Protein AF-A0A6N7WKR8-F1 (afdb_monomer)

Sequence (66 aa):
MATWLVARGNKTAYESTLSIILDEPDLKLTDVEVEQVVLNKSGKRAIRLDAWARDVSDRRFNTEMS

Organism: NCBI:txid2652274

Radius of gyration: 12.53 Å; Cα contacts (8 Å, |Δi|>4): 92; chains: 1; bounding box: 23×21×38 Å

Mean predicted aligned error: 8.14 Å

Nearest PDB structures (foldseek):
  4hec-assembly1_A  TM=6.470E-01  e=1.889E+00  Mycobacterium tuberculosis H37Rv
  4hec-assembly1_B  TM=6.393E-01  e=2.265E+00  Mycobacterium tuberculosis H37Rv
  1o7k-assembly1_C  TM=5.871E-01  e=7.147E+00  Homo sapiens
  5c2u-assembly1_A  T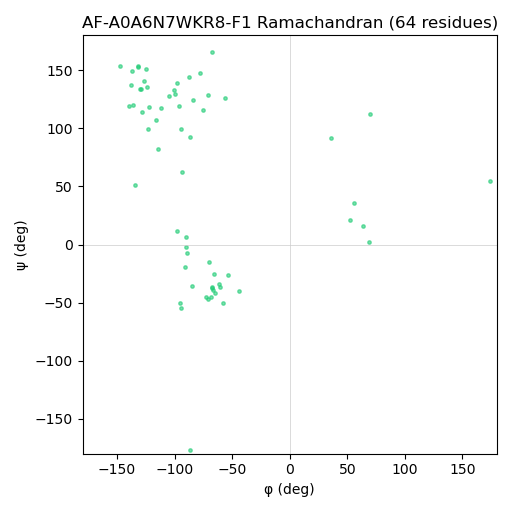M=3.295E-01  e=1.778E+00  Xenopus laevis
  7rt7-assembly6_L  TM=3.512E-01  e=9.671E+00  Pseudomonas aeruginosa UCBPP-PA14

Solvent-accessible surface area (backbone atoms only — not comparable to full-atom values): 4158 Å² total; per-residue (Å²): 139,91,76,84,68,88,59,77,83,39,54,67,50,51,32,58,50,49,18,61,76,68,72,35,85,81,58,51,65,69,48,58,52,72,80,38,74,49,60,44,100,82,69,81,46,72,48,75,45,33,36,39,36,28,32,80,84,71,51,74,46,80,45,76,70,129

Secondary structure (DSSP, 8-state):
-------TT-HHHHHHHHHHHHT-TT--EEEEEE--EEEPTTSS-EEE--EEEEETT--EEEE---

Structure (mmCIF, N/CA/C/O backbone):
data_AF-A0A6N7WKR8-F1
#
_entry.id   AF-A0A6N7WKR8-F1
#
loop_
_atom_site.group_PDB
_atom_site.id
_atom_site.type_symbol
_atom_site.label_atom_id
_atom_site.label_alt_id
_atom_site.label_comp_id
_atom_site.label_asym_id
_atom_site.label_entity_id
_atom_site.label_seq_id
_atom_site.pdbx_PDB_ins_code
_atom_site.Cartn_x
_atom_site.Cartn_y
_atom_site.Cartn_z
_atom_site.occupancy
_atom_site.B_iso_or_equiv
_atom_site.auth_seq_id
_atom_site.auth_comp_id
_atom_site.auth_asym_id
_atom_site.auth_atom_id
_atom_site.pdbx_PDB_model_num
ATOM 1 N N . MET A 1 1 ? 10.765 -12.016 8.802 1.00 35.31 1 MET A N 1
ATOM 2 C CA . MET A 1 1 ? 10.281 -10.770 9.432 1.00 35.31 1 MET A CA 1
ATOM 3 C C . MET A 1 1 ? 9.420 -10.044 8.413 1.00 35.31 1 MET A C 1
ATOM 5 O O . MET A 1 1 ? 9.955 -9.328 7.587 1.00 35.31 1 MET A O 1
ATOM 9 N N . ALA A 1 2 ? 8.114 -10.281 8.415 1.00 38.69 2 ALA A N 1
ATOM 10 C CA . ALA A 1 2 ? 7.162 -9.507 7.613 1.00 38.69 2 ALA A CA 1
ATOM 11 C C . ALA A 1 2 ? 5.986 -9.177 8.528 1.00 38.69 2 ALA A C 1
ATOM 13 O O . ALA A 1 2 ? 4.843 -9.555 8.296 1.00 38.69 2 ALA A O 1
ATOM 14 N N . THR A 1 3 ? 6.314 -8.621 9.690 1.00 42.19 3 THR A N 1
ATOM 15 C CA . THR A 1 3 ? 5.361 -8.483 10.777 1.00 42.19 3 THR A CA 1
ATOM 16 C C . THR A 1 3 ? 5.161 -7.003 11.023 1.00 42.19 3 THR A C 1
ATOM 18 O O . THR A 1 3 ? 6.025 -6.358 11.608 1.00 42.19 3 THR A O 1
ATOM 21 N N . TRP A 1 4 ? 3.982 -6.537 10.599 1.00 42.19 4 TRP A N 1
ATOM 22 C CA . TRP A 1 4 ? 3.361 -5.254 10.928 1.00 42.19 4 TRP A CA 1
ATOM 23 C C . TRP A 1 4 ? 4.066 -4.046 10.309 1.00 42.19 4 TRP A C 1
ATOM 25 O O . TRP A 1 4 ? 5.165 -3.744 10.734 1.00 42.19 4 TRP A O 1
ATOM 35 N N . LEU A 1 5 ? 3.434 -3.343 9.355 1.00 44.97 5 LEU A N 1
ATOM 36 C CA . LEU A 1 5 ? 3.560 -1.883 9.132 1.00 44.97 5 LEU A CA 1
ATOM 37 C C . LEU A 1 5 ? 2.802 -1.433 7.859 1.00 44.97 5 LEU A C 1
ATOM 39 O O . LEU A 1 5 ? 3.337 -0.717 7.025 1.00 44.97 5 LEU A O 1
ATOM 43 N N . VAL A 1 6 ? 1.507 -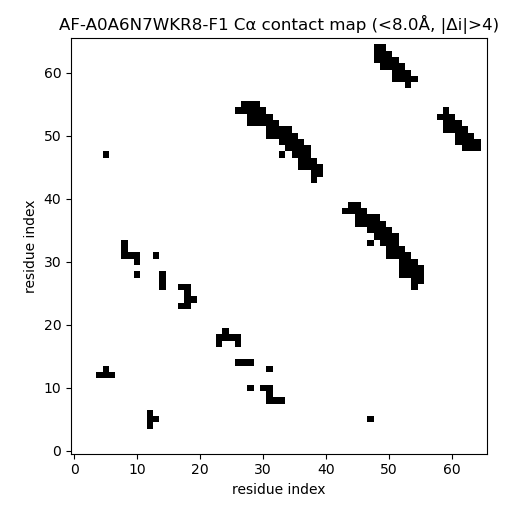1.743 7.736 1.00 46.53 6 VAL A N 1
ATOM 44 C CA . VAL A 1 6 ? 0.609 -0.827 6.997 1.00 46.53 6 VAL A CA 1
ATOM 45 C C . VAL A 1 6 ? -0.015 0.111 8.027 1.00 46.53 6 VAL A C 1
ATOM 47 O O . VAL A 1 6 ? -1.205 0.079 8.338 1.00 46.53 6 VAL A O 1
ATOM 50 N N . ALA A 1 7 ? 0.850 0.880 8.685 1.00 47.00 7 ALA A N 1
ATOM 51 C CA . ALA A 1 7 ? 0.435 1.858 9.672 1.00 47.00 7 ALA A CA 1
ATOM 52 C C . ALA A 1 7 ? -0.163 3.066 8.942 1.00 47.00 7 ALA A C 1
ATOM 54 O O . ALA A 1 7 ? 0.531 3.744 8.194 1.00 47.00 7 ALA A O 1
ATOM 55 N N . ARG A 1 8 ? -1.462 3.297 9.171 1.00 48.12 8 ARG A N 1
ATOM 56 C CA . ARG A 1 8 ? -2.218 4.533 8.898 1.00 48.12 8 ARG A CA 1
ATOM 57 C C . ARG A 1 8 ? -1.824 5.306 7.635 1.00 48.12 8 ARG A C 1
ATOM 59 O O . ARG A 1 8 ? -1.007 6.213 7.727 1.00 48.12 8 ARG A O 1
ATOM 66 N N . GLY A 1 9 ? -2.468 5.030 6.500 1.00 55.56 9 GLY A N 1
ATOM 67 C CA . GLY A 1 9 ? -2.463 5.961 5.354 1.00 55.56 9 GLY A CA 1
ATOM 68 C C . GLY A 1 9 ? -1.065 6.410 4.908 1.00 55.56 9 GLY A C 1
ATOM 69 O O . GLY A 1 9 ? -0.910 7.471 4.311 1.00 55.56 9 GLY A O 1
ATOM 70 N N . ASN A 1 10 ? -0.028 5.642 5.257 1.00 70.50 10 ASN A N 1
ATOM 71 C CA . ASN A 1 10 ? 1.341 6.009 4.988 1.00 70.50 10 ASN A CA 1
ATOM 72 C C . ASN A 1 10 ? 1.651 5.506 3.589 1.00 70.50 10 ASN A C 1
ATOM 74 O O . ASN A 1 10 ? 2.026 4.349 3.389 1.00 70.50 10 ASN A O 1
ATOM 78 N N . LYS A 1 11 ? 1.433 6.404 2.631 1.00 78.19 11 LYS A N 1
ATOM 79 C CA . LYS A 1 11 ? 1.691 6.212 1.210 1.00 78.19 11 LYS A CA 1
ATOM 80 C C . LYS A 1 11 ? 3.047 5.552 0.952 1.00 78.19 11 LYS A C 1
ATOM 82 O O . LYS A 1 11 ? 3.111 4.635 0.149 1.00 78.19 11 LYS A O 1
ATOM 87 N N . THR A 1 12 ? 4.093 5.930 1.690 1.00 83.06 12 THR A N 1
ATOM 88 C CA . THR A 1 12 ? 5.440 5.356 1.555 1.00 83.06 12 THR A CA 1
ATOM 89 C C . THR A 1 12 ? 5.493 3.879 1.936 1.00 83.06 12 THR A C 1
ATOM 91 O O . THR A 1 12 ? 6.125 3.091 1.246 1.00 83.06 12 THR A O 1
ATOM 94 N N . ALA A 1 13 ? 4.817 3.476 3.014 1.00 80.75 13 ALA A N 1
ATOM 95 C CA . ALA A 1 13 ? 4.785 2.069 3.411 1.00 80.75 13 ALA A CA 1
ATOM 96 C C . ALA A 1 13 ? 4.009 1.215 2.394 1.00 80.75 13 ALA A C 1
ATOM 98 O O . ALA A 1 13 ? 4.398 0.082 2.106 1.00 80.75 13 ALA A O 1
ATOM 99 N N . TYR A 1 14 ? 2.932 1.773 1.832 1.00 82.75 14 TYR A N 1
ATOM 100 C CA . TYR A 1 14 ? 2.140 1.114 0.794 1.00 82.75 14 TYR A CA 1
ATOM 101 C C . TYR A 1 14 ? 2.910 0.992 -0.523 1.00 82.75 14 TYR A C 1
ATOM 103 O O . TYR A 1 14 ? 2.952 -0.084 -1.108 1.00 82.75 14 TYR A O 1
ATOM 111 N N . GLU A 1 15 ? 3.580 2.068 -0.937 1.00 86.69 15 GLU A N 1
ATOM 112 C CA . GLU A 1 15 ? 4.447 2.119 -2.116 1.00 86.69 15 GLU A CA 1
ATOM 113 C C . GLU A 1 15 ? 5.570 1.088 -2.023 1.00 86.69 15 GLU A C 1
ATOM 115 O O . GLU A 1 15 ? 5.701 0.269 -2.924 1.00 86.69 15 GLU A O 1
ATOM 120 N N . SER A 1 16 ? 6.299 1.044 -0.902 1.00 86.62 16 SER A N 1
ATOM 121 C CA . SER A 1 16 ? 7.354 0.046 -0.687 1.00 86.62 16 SER A CA 1
ATOM 122 C C . SER A 1 16 ? 6.833 -1.390 -0.690 1.00 86.62 16 SER A C 1
ATOM 124 O O . SER A 1 16 ? 7.540 -2.307 -1.088 1.00 86.62 16 SER A O 1
ATOM 126 N N . THR A 1 17 ? 5.612 -1.621 -0.208 1.00 85.31 17 THR A N 1
ATOM 127 C CA . THR A 1 17 ? 5.030 -2.969 -0.207 1.00 85.31 17 THR A CA 1
ATOM 128 C C . THR A 1 17 ? 4.637 -3.385 -1.623 1.00 85.31 17 THR A C 1
ATOM 130 O O . THR A 1 17 ? 4.954 -4.495 -2.046 1.00 85.31 17 THR A O 1
ATOM 133 N N . LEU A 1 18 ? 3.980 -2.494 -2.370 1.00 85.75 18 LEU A N 1
ATOM 134 C CA . LEU A 1 18 ? 3.575 -2.756 -3.748 1.00 85.75 18 LEU A CA 1
ATOM 135 C C . LEU A 1 18 ? 4.776 -2.884 -4.687 1.00 85.75 18 LEU A C 1
ATOM 137 O O . LEU A 1 18 ? 4.764 -3.777 -5.525 1.00 85.75 18 LEU A O 1
ATOM 141 N N . SER A 1 19 ? 5.824 -2.075 -4.517 1.00 89.62 19 SER A N 1
ATOM 142 C CA . SER A 1 19 ? 7.038 -2.181 -5.334 1.00 89.62 19 SER A CA 1
ATOM 143 C C . SER A 1 19 ? 7.714 -3.544 -5.185 1.00 89.62 19 SER A C 1
ATOM 145 O O . SER A 1 19 ? 8.177 -4.104 -6.172 1.00 89.62 19 SER A O 1
ATOM 147 N N . ILE A 1 20 ? 7.703 -4.123 -3.978 1.00 89.31 20 ILE A N 1
ATOM 148 C CA . ILE A 1 20 ? 8.226 -5.473 -3.724 1.00 89.31 20 ILE A CA 1
ATOM 149 C C . ILE A 1 20 ? 7.321 -6.548 -4.338 1.00 89.31 20 ILE A C 1
ATOM 151 O O . ILE A 1 20 ? 7.819 -7.473 -4.969 1.00 89.31 20 ILE A O 1
ATOM 155 N N . ILE A 1 21 ? 6.001 -6.463 -4.138 1.00 88.06 21 ILE A N 1
ATOM 156 C CA . ILE A 1 21 ? 5.056 -7.491 -4.616 1.00 88.06 21 ILE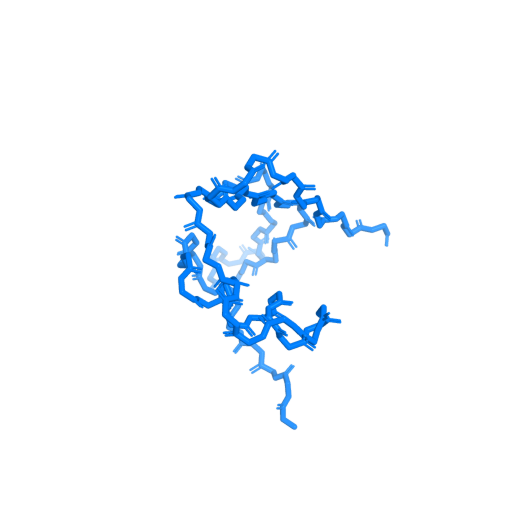 A CA 1
ATOM 157 C C . ILE A 1 21 ? 4.985 -7.523 -6.146 1.00 88.06 21 ILE A C 1
ATOM 159 O O . ILE A 1 21 ? 4.843 -8.596 -6.729 1.00 88.06 21 ILE A O 1
ATOM 163 N N . LEU A 1 22 ? 5.062 -6.354 -6.783 1.00 88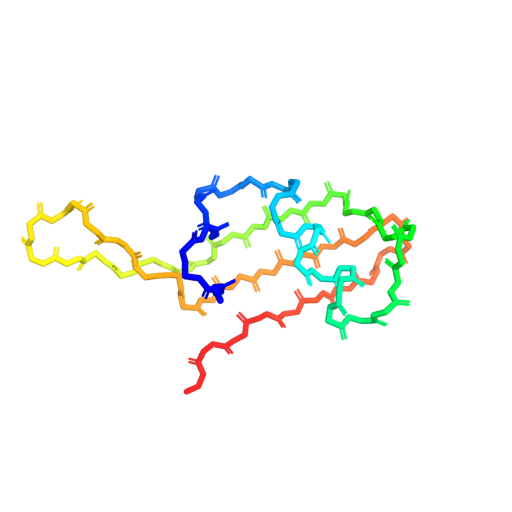.62 22 LEU A N 1
ATOM 164 C CA . LEU A 1 22 ? 4.974 -6.204 -8.233 1.00 88.62 22 LEU A CA 1
ATOM 165 C C . LEU A 1 22 ? 6.337 -6.310 -8.932 1.00 88.62 22 LEU A C 1
ATOM 167 O O . LEU A 1 22 ? 6.365 -6.348 -10.157 1.00 88.62 22 LEU A O 1
ATOM 171 N N . ASP A 1 23 ? 7.439 -6.365 -8.175 1.00 91.44 23 ASP A N 1
ATOM 172 C CA . ASP A 1 23 ? 8.816 -6.270 -8.690 1.00 91.44 23 ASP A CA 1
ATOM 173 C C . ASP A 1 23 ? 9.053 -4.983 -9.516 1.00 91.44 23 ASP A C 1
ATOM 175 O O . ASP A 1 23 ? 9.775 -4.952 -10.510 1.00 91.44 23 ASP A O 1
ATOM 179 N N . GLU A 1 24 ? 8.414 -3.888 -9.093 1.00 93.19 24 GLU A N 1
ATOM 180 C CA . GLU A 1 24 ? 8.457 -2.568 -9.728 1.00 93.19 24 GLU A CA 1
ATOM 181 C C . GLU A 1 24 ? 9.154 -1.568 -8.773 1.00 93.19 24 GLU A C 1
ATOM 183 O O . GLU A 1 24 ? 8.474 -0.841 -8.042 1.00 93.19 24 GLU A O 1
ATOM 188 N N . PRO A 1 25 ? 10.503 -1.499 -8.721 1.00 90.56 25 PRO A N 1
ATOM 189 C CA . PRO A 1 25 ? 11.231 -0.692 -7.727 1.00 90.56 25 PRO A CA 1
ATOM 190 C C . PRO A 1 25 ? 11.017 0.823 -7.875 1.00 90.56 25 PRO A C 1
ATOM 192 O O . PRO A 1 25 ? 11.122 1.558 -6.893 1.00 90.56 25 PRO A O 1
ATOM 195 N N . ASP A 1 26 ? 10.678 1.279 -9.082 1.00 91.88 26 ASP A N 1
ATOM 196 C CA . ASP A 1 26 ? 10.411 2.685 -9.401 1.00 91.88 26 ASP A CA 1
ATOM 197 C C . ASP A 1 26 ? 8.935 3.077 -9.224 1.00 91.88 26 ASP A C 1
ATOM 199 O O . ASP A 1 26 ? 8.546 4.197 -9.568 1.00 91.88 26 ASP A O 1
ATOM 203 N N . LEU A 1 27 ? 8.097 2.180 -8.685 1.00 91.12 27 LEU A N 1
ATOM 204 C CA . LEU A 1 27 ? 6.682 2.452 -8.452 1.00 91.12 27 LEU A CA 1
ATOM 205 C C . LEU A 1 27 ? 6.513 3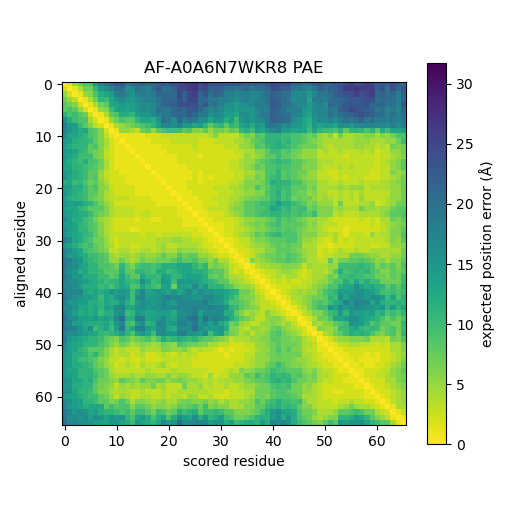.701 -7.578 1.00 91.12 27 LEU A C 1
ATOM 207 O O . LEU A 1 27 ? 7.054 3.802 -6.473 1.00 91.12 27 LEU A O 1
ATOM 211 N N . LYS A 1 28 ? 5.714 4.646 -8.075 1.00 92.38 28 LYS A N 1
ATOM 212 C CA . LYS A 1 28 ? 5.322 5.855 -7.352 1.00 92.38 28 LYS A CA 1
ATOM 213 C C . LYS A 1 28 ? 3.819 5.926 -7.262 1.00 92.38 28 LYS A C 1
ATOM 215 O O . LYS A 1 28 ? 3.130 6.027 -8.276 1.00 92.38 28 LYS A O 1
ATOM 220 N N . LEU A 1 29 ? 3.312 5.912 -6.039 1.00 88.81 29 LEU A N 1
ATOM 221 C CA . LEU A 1 29 ? 1.895 6.119 -5.809 1.00 88.81 29 LEU A CA 1
ATOM 222 C C . LEU A 1 29 ? 1.588 7.615 -5.925 1.00 88.81 29 LEU A C 1
ATOM 224 O O . LEU A 1 29 ? 2.403 8.470 -5.579 1.00 88.81 29 LEU A O 1
ATOM 228 N N . THR A 1 30 ? 0.400 7.951 -6.394 1.00 90.06 30 THR A N 1
ATOM 229 C CA . THR A 1 30 ? -0.182 9.295 -6.362 1.00 90.06 30 THR A CA 1
ATOM 230 C C . THR A 1 30 ? -1.067 9.410 -5.132 1.00 90.06 30 THR A C 1
ATOM 232 O O . THR A 1 30 ? -0.825 10.286 -4.304 1.00 90.06 30 THR A O 1
ATOM 235 N N . ASP A 1 31 ? -1.966 8.444 -4.939 1.00 84.31 31 ASP A N 1
ATOM 236 C CA . ASP A 1 31 ? -2.930 8.415 -3.841 1.00 84.31 31 ASP A CA 1
ATOM 237 C C . ASP A 1 31 ? -3.040 7.016 -3.234 1.00 84.31 31 ASP A C 1
ATOM 239 O O . ASP A 1 31 ? -2.861 6.006 -3.920 1.00 84.31 31 ASP A O 1
ATOM 243 N N . VAL A 1 32 ? -3.334 6.972 -1.936 1.00 83.19 32 VAL A N 1
ATOM 244 C CA . VAL A 1 32 ? -3.635 5.747 -1.192 1.00 83.19 32 VAL A CA 1
ATOM 245 C C . VAL A 1 32 ? -4.778 6.062 -0.249 1.00 83.19 32 VAL A C 1
ATOM 247 O O . VAL A 1 32 ? -4.623 6.905 0.632 1.00 83.19 32 VAL A O 1
ATOM 250 N N . GLU A 1 33 ? -5.890 5.360 -0.413 1.00 80.88 33 GLU A N 1
ATOM 251 C CA . GLU A 1 33 ? -7.073 5.519 0.423 1.00 80.88 33 GLU A CA 1
ATOM 252 C C . GLU A 1 33 ? -7.470 4.179 1.016 1.00 80.88 33 GLU A C 1
ATOM 254 O O . GLU A 1 33 ? -7.177 3.098 0.497 1.00 80.88 33 GLU A O 1
ATOM 259 N N . VAL A 1 34 ? -8.084 4.255 2.186 1.00 74.12 34 VAL A N 1
ATOM 260 C CA . VAL A 1 34 ? -8.341 3.087 3.002 1.00 74.12 34 VAL A CA 1
ATOM 261 C C . VAL A 1 34 ? -9.798 3.096 3.356 1.00 74.12 34 VAL A C 1
ATOM 263 O O . VAL A 1 34 ? -10.248 3.918 4.148 1.00 74.12 34 VAL A O 1
ATOM 266 N N . GLU A 1 35 ? -10.485 2.098 2.834 1.00 71.38 35 GLU A N 1
ATOM 267 C CA . GLU A 1 35 ? -11.928 2.024 2.925 1.00 71.38 35 GLU A CA 1
ATOM 268 C C . GLU A 1 35 ? -12.368 1.384 4.240 1.00 71.38 35 GLU A C 1
ATOM 270 O O . GLU A 1 35 ? -13.337 1.844 4.844 1.00 71.38 35 GLU A O 1
ATOM 275 N N . GLN A 1 36 ? -11.630 0.391 4.758 1.00 63.81 36 GLN A N 1
ATOM 276 C CA . GLN A 1 36 ? -12.070 -0.318 5.959 1.00 63.81 36 GLN A CA 1
ATOM 277 C C . GLN A 1 36 ? -10.970 -0.610 6.984 1.00 63.81 36 GLN A C 1
ATOM 279 O O . GLN A 1 36 ? -9.857 -1.048 6.678 1.00 63.81 36 GLN A O 1
ATOM 284 N N . VAL A 1 37 ? -11.322 -0.396 8.259 1.00 69.56 37 VAL A N 1
ATOM 285 C CA . VAL A 1 37 ? -10.477 -0.670 9.424 1.00 69.56 37 VAL A CA 1
ATOM 286 C C . VAL A 1 37 ? -11.291 -1.343 10.532 1.00 69.56 37 VAL A C 1
ATOM 288 O O . VAL A 1 37 ? -12.226 -0.752 11.065 1.00 69.56 37 VAL A O 1
ATOM 291 N N . VAL A 1 38 ? -10.899 -2.552 10.936 1.00 69.44 38 VAL A N 1
ATOM 292 C CA . VAL A 1 38 ? -11.467 -3.262 12.091 1.00 69.44 38 VAL A CA 1
ATOM 293 C C . VAL A 1 38 ? -10.594 -3.035 13.310 1.00 69.44 38 VAL A C 1
ATOM 295 O O . VAL A 1 38 ? -9.428 -3.424 13.335 1.00 69.44 38 VAL A O 1
ATOM 298 N N . LEU A 1 39 ? -11.161 -2.428 14.347 1.00 74.19 39 LEU A N 1
ATOM 299 C CA . LEU A 1 39 ? -10.486 -2.247 15.626 1.00 74.19 39 LEU A CA 1
ATOM 300 C C . LEU A 1 39 ? -10.698 -3.464 16.533 1.00 74.19 39 LEU A C 1
ATOM 302 O O . LEU A 1 39 ? -11.768 -4.068 16.565 1.00 74.19 39 LEU A O 1
ATOM 306 N N . ASN A 1 40 ? -9.683 -3.813 17.320 1.00 75.25 40 ASN A N 1
ATOM 307 C CA . ASN A 1 40 ? -9.845 -4.771 18.403 1.00 75.25 40 ASN A CA 1
ATOM 308 C C . ASN A 1 40 ? -10.746 -4.187 19.508 1.00 75.25 40 ASN A C 1
ATOM 310 O O . ASN A 1 40 ? -10.959 -2.979 19.581 1.00 75.25 40 ASN A O 1
ATOM 314 N N . LYS A 1 41 ? -11.224 -5.036 20.429 1.00 76.44 41 LYS A N 1
ATOM 315 C CA . LYS A 1 41 ? -12.134 -4.617 21.516 1.00 76.44 41 LYS A CA 1
ATOM 316 C C . LYS A 1 41 ? -11.617 -3.447 22.366 1.00 76.44 41 LYS A C 1
ATOM 318 O O . LYS A 1 41 ? -12.416 -2.731 22.951 1.00 76.44 41 LYS A O 1
ATOM 323 N N . SER A 1 42 ? -10.297 -3.261 22.458 1.00 79.88 42 SER A N 1
ATOM 324 C CA . SER A 1 42 ? -9.691 -2.152 23.205 1.00 79.88 42 SER A CA 1
ATOM 325 C C . SER A 1 42 ? -9.457 -0.886 22.375 1.00 79.88 42 SER A C 1
ATOM 327 O O . SER A 1 42 ? -8.945 0.089 22.918 1.00 79.88 42 SER A O 1
ATOM 329 N N . GLY A 1 43 ? -9.767 -0.893 21.074 1.00 69.81 43 GLY A N 1
ATOM 330 C CA . GLY A 1 43 ? -9.518 0.214 20.145 1.00 69.81 43 GLY A CA 1
ATOM 331 C C . GLY A 1 43 ? -8.037 0.471 19.843 1.00 69.81 43 GLY A C 1
ATOM 332 O O . GLY A 1 43 ? -7.705 1.408 19.124 1.00 69.81 43 GLY A O 1
ATOM 333 N N . LYS A 1 44 ? -7.125 -0.338 20.398 1.00 67.81 44 LYS A N 1
ATOM 334 C CA . LYS A 1 44 ? -5.670 -0.118 20.338 1.00 67.81 44 LYS A CA 1
ATOM 335 C C . LYS A 1 44 ? -4.998 -0.784 19.143 1.00 67.81 44 LYS A C 1
ATOM 337 O O . LYS A 1 44 ? -3.868 -0.433 18.817 1.00 67.81 44 LYS A O 1
ATOM 342 N N . ARG A 1 45 ? -5.638 -1.781 18.529 1.00 63.44 45 ARG A N 1
ATOM 343 C CA . ARG A 1 45 ? -5.108 -2.496 17.358 1.00 63.44 45 ARG A CA 1
ATOM 344 C C . ARG A 1 45 ? -6.135 -2.473 16.250 1.00 63.44 45 ARG A C 1
ATOM 346 O O . ARG A 1 45 ? -7.316 -2.627 16.527 1.00 63.44 45 ARG A O 1
ATOM 353 N N . ALA A 1 46 ? -5.663 -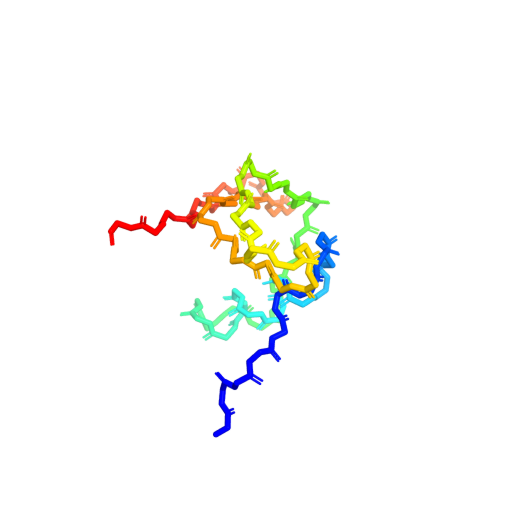2.304 15.027 1.00 68.00 46 ALA A N 1
ATOM 354 C CA . ALA A 1 46 ? -6.489 -2.135 13.852 1.00 68.00 46 ALA A CA 1
ATOM 355 C C . ALA A 1 46 ? -6.029 -3.104 12.755 1.00 68.00 46 ALA A C 1
ATOM 357 O O . ALA A 1 46 ? -4.826 -3.203 12.516 1.00 68.00 46 ALA A O 1
ATOM 358 N N . ILE A 1 47 ? -6.959 -3.796 12.102 1.00 65.75 47 ILE A N 1
ATOM 359 C CA . ILE A 1 47 ? -6.728 -4.573 10.879 1.00 65.75 47 ILE A CA 1
ATOM 360 C C . ILE A 1 47 ? -7.330 -3.773 9.723 1.00 65.75 47 ILE A C 1
ATOM 362 O O . ILE A 1 47 ? -8.476 -3.341 9.813 1.00 65.75 47 ILE A O 1
ATOM 366 N N . ARG A 1 48 ? -6.550 -3.526 8.667 1.00 68.44 48 ARG A N 1
ATOM 367 C CA . ARG A 1 48 ? -7.047 -2.940 7.413 1.00 68.44 48 ARG A CA 1
ATOM 368 C C . ARG A 1 48 ? -7.612 -4.091 6.592 1.00 68.44 48 ARG A C 1
ATOM 370 O O . ARG A 1 48 ? -6.882 -5.062 6.411 1.00 68.44 48 ARG A O 1
ATOM 377 N N . LEU A 1 49 ? -8.870 -3.999 6.178 1.00 66.50 49 LEU A N 1
ATOM 378 C CA . LEU A 1 49 ? -9.481 -5.037 5.345 1.00 66.50 49 LEU A CA 1
ATOM 379 C C . LEU A 1 49 ? -9.343 -4.659 3.877 1.00 66.50 49 LEU A C 1
ATOM 381 O O . LEU A 1 49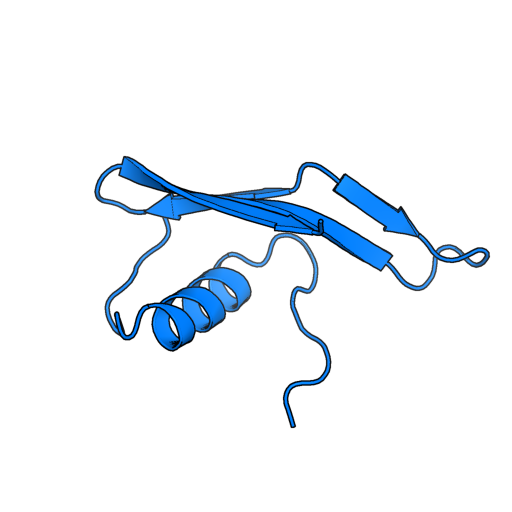 ? -8.683 -5.381 3.142 1.00 66.50 49 LEU A O 1
ATOM 385 N N . ASP A 1 50 ? -9.809 -3.459 3.528 1.00 75.44 50 ASP A N 1
ATOM 386 C CA . ASP A 1 50 ? -9.781 -2.981 2.150 1.00 75.44 50 ASP A CA 1
ATOM 387 C C . ASP A 1 50 ? -9.042 -1.647 2.025 1.00 75.44 50 ASP A C 1
ATOM 389 O O . ASP A 1 50 ? -9.208 -0.716 2.831 1.00 75.44 50 ASP A O 1
ATOM 393 N N . ALA A 1 51 ? -8.195 -1.565 1.005 1.00 79.56 51 ALA A N 1
ATOM 394 C CA . ALA A 1 51 ? -7.489 -0.355 0.620 1.00 79.56 51 ALA A CA 1
ATOM 395 C C . ALA A 1 51 ? -7.286 -0.321 -0.894 1.00 79.56 51 ALA A C 1
ATOM 397 O O . ALA A 1 51 ? -7.182 -1.360 -1.547 1.00 79.56 51 ALA A O 1
ATOM 398 N N . TRP A 1 52 ? -7.175 0.883 -1.446 1.00 86.19 52 TRP A N 1
ATOM 399 C CA . TRP A 1 52 ? -6.782 1.062 -2.833 1.00 86.19 52 TRP A CA 1
ATOM 400 C C . TRP A 1 52 ? -5.677 2.102 -2.969 1.00 86.19 52 TRP A C 1
ATOM 402 O O . TRP A 1 52 ? -5.530 3.020 -2.161 1.00 86.19 52 TRP A O 1
ATOM 412 N N . ALA A 1 53 ? -4.885 1.943 -4.019 1.00 87.88 53 ALA A N 1
ATOM 413 C CA . ALA A 1 53 ? -3.836 2.868 -4.394 1.00 87.88 53 ALA A CA 1
ATOM 414 C C . ALA A 1 53 ? -3.928 3.196 -5.880 1.00 87.88 53 ALA A C 1
ATOM 416 O O . ALA A 1 53 ? -4.423 2.398 -6.676 1.00 87.88 53 ALA A O 1
ATOM 417 N N . ARG A 1 54 ? -3.439 4.374 -6.251 1.00 91.00 54 ARG A N 1
ATOM 418 C CA . ARG A 1 54 ? -3.318 4.805 -7.642 1.00 91.00 54 ARG A CA 1
ATOM 419 C C . ARG A 1 54 ? -1.905 5.294 -7.890 1.00 91.00 54 ARG A C 1
ATOM 421 O O . ARG A 1 54 ? -1.401 6.048 -7.062 1.00 91.00 54 ARG A O 1
ATOM 428 N N . ASP A 1 55 ? -1.271 4.879 -8.981 1.00 91.25 55 ASP A N 1
ATOM 429 C CA . ASP A 1 55 ? 0.059 5.365 -9.364 1.00 91.25 55 ASP A CA 1
ATOM 430 C C . ASP A 1 55 ? 0.004 6.653 -10.203 1.00 91.25 55 ASP A C 1
ATOM 432 O O . ASP A 1 55 ? -1.051 7.258 -10.409 1.00 91.25 55 ASP A O 1
ATOM 436 N N . VAL A 1 56 ? 1.171 7.123 -10.638 1.00 89.38 56 VAL A N 1
ATOM 437 C CA . VAL A 1 56 ? 1.305 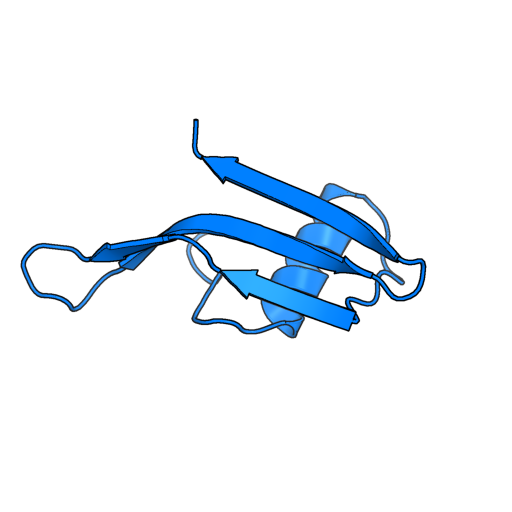8.287 -11.534 1.00 89.38 56 VAL A CA 1
ATOM 438 C C . VAL A 1 56 ? 0.814 8.022 -12.962 1.00 89.38 56 VAL A C 1
ATOM 440 O O . VAL A 1 56 ? 0.590 8.969 -13.709 1.00 89.38 56 VAL A O 1
ATOM 443 N N . SER A 1 57 ? 0.624 6.753 -13.326 1.00 90.50 57 SER A N 1
ATOM 444 C CA . SER A 1 57 ? 0.126 6.297 -14.629 1.00 90.50 57 SER A CA 1
ATOM 445 C C . SER A 1 57 ? -1.379 5.995 -14.606 1.00 90.50 57 SER A C 1
ATOM 447 O O . SER A 1 57 ? -1.893 5.390 -15.544 1.00 90.50 57 SER A O 1
ATOM 449 N N . ASP A 1 58 ? -2.077 6.391 -13.536 1.00 87.69 58 ASP A N 1
ATOM 450 C CA . ASP A 1 58 ? -3.505 6.145 -13.297 1.00 87.69 58 ASP A CA 1
ATOM 451 C C . ASP A 1 58 ? -3.890 4.653 -13.146 1.00 87.69 58 ASP A C 1
ATOM 453 O O . ASP A 1 58 ? -5.066 4.288 -13.180 1.00 87.69 58 ASP A O 1
ATOM 457 N N . ARG A 1 59 ? -2.916 3.759 -12.910 1.00 89.62 59 ARG A N 1
ATOM 458 C CA . ARG A 1 59 ? -3.175 2.352 -12.561 1.00 89.62 59 ARG A CA 1
ATOM 459 C C . ARG A 1 59 ? -3.747 2.280 -11.156 1.00 89.62 59 ARG A C 1
ATOM 461 O O . ARG A 1 59 ? -3.151 2.799 -10.211 1.00 89.62 59 ARG A O 1
ATOM 468 N N . ARG A 1 60 ? -4.876 1.584 -11.006 1.00 86.94 60 ARG A N 1
ATOM 469 C CA . ARG A 1 60 ? -5.519 1.346 -9.712 1.00 86.94 60 ARG A CA 1
ATOM 470 C C . ARG A 1 60 ? -5.180 -0.043 -9.181 1.00 86.94 60 ARG A C 1
ATOM 472 O O . ARG A 1 60 ? -5.364 -1.041 -9.871 1.00 86.94 60 ARG A O 1
ATOM 479 N N . PHE A 1 61 ? -4.733 -0.091 -7.935 1.00 84.50 61 PHE A N 1
ATOM 480 C CA . PHE A 1 61 ? -4.443 -1.311 -7.197 1.00 84.50 61 PHE A CA 1
ATOM 481 C C . PHE A 1 61 ? -5.460 -1.439 -6.078 1.00 84.50 61 PHE A C 1
ATOM 483 O O . PHE A 1 61 ? -5.494 -0.589 -5.191 1.00 84.50 61 PHE A O 1
ATOM 490 N N . ASN A 1 62 ? -6.272 -2.489 -6.116 1.00 82.69 62 ASN A N 1
ATOM 491 C CA . ASN A 1 62 ? -7.165 -2.829 -5.018 1.00 82.69 62 ASN A CA 1
ATOM 492 C C . ASN A 1 62 ? -6.504 -3.908 -4.170 1.00 82.69 62 ASN A C 1
ATOM 494 O O . ASN A 1 62 ? -5.866 -4.827 -4.682 1.00 82.69 62 ASN A O 1
ATOM 498 N N . THR A 1 63 ? -6.629 -3.775 -2.863 1.00 72.06 63 THR A N 1
ATOM 499 C CA . THR A 1 63 ? -6.158 -4.758 -1.901 1.00 72.06 63 THR A CA 1
ATOM 500 C C . THR A 1 63 ? -7.365 -5.150 -1.079 1.00 72.06 63 THR A C 1
ATOM 502 O O . THR A 1 63 ? -7.780 -4.396 -0.205 1.00 72.06 63 THR A O 1
ATOM 505 N N . GLU A 1 64 ? -7.944 -6.291 -1.436 1.00 66.44 64 GLU A N 1
ATOM 506 C CA . GLU A 1 64 ? -9.105 -6.876 -0.773 1.00 66.44 64 GLU A CA 1
ATOM 507 C C . GLU A 1 64 ? -8.624 -7.986 0.168 1.00 66.44 64 GLU A C 1
ATOM 509 O O . GLU A 1 64 ? -7.803 -8.824 -0.220 1.00 66.44 64 GLU A O 1
ATOM 514 N N . MET A 1 65 ? -9.115 -7.999 1.407 1.00 59.59 65 MET A N 1
ATOM 515 C CA . MET A 1 65 ? -8.987 -9.167 2.282 1.00 59.59 65 MET A CA 1
ATOM 516 C C . MET A 1 65 ? -10.247 -10.028 2.162 1.00 59.59 65 MET A C 1
ATOM 518 O O . MET A 1 65 ? -11.260 -9.738 2.795 1.00 59.59 65 MET A O 1
ATOM 522 N N . SER A 1 66 ? -10.161 -11.094 1.363 1.00 54.91 66 SER A N 1
ATOM 523 C CA . SER A 1 66 ? -11.180 -12.150 1.242 1.00 54.91 66 SER A CA 1
ATOM 524 C C . SER A 1 66 ? -11.155 -13.144 2.400 1.00 54.91 66 SER A C 1
ATOM 526 O O . SER A 1 66 ? -10.026 -13.556 2.763 1.00 54.91 66 SER A O 1
#

pLDDT: mean 75.35, std 15.45, range [35.31, 93.19]

Foldseek 3Di:
DPDDDPPDQPQVVVQV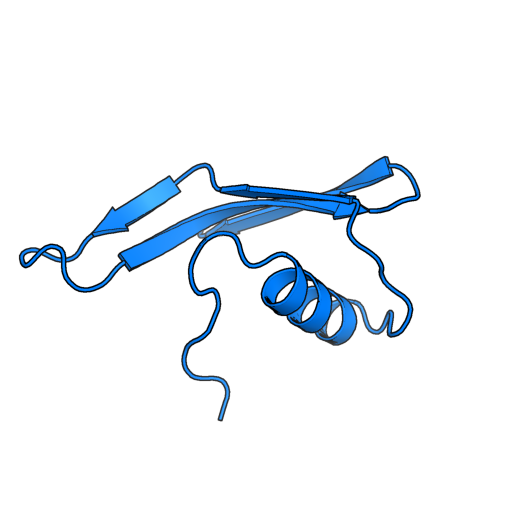VCCVVVVPVVWAWPGKDADDWDADPVNPDIDGAWIWIATPVRDIDIDHRD